Protein AF-A0A928XZZ7-F1 (afdb_monomer)

Nearest PDB structures (foldseek):
  5x3t-assembly1_G  TM=6.160E-01  e=2.052E-01  Mycobacterium tuberculosis H37Rv
  6sbx-assembly1_C  TM=6.955E-01  e=9.892E-01  Myxococcus xanthus

Secondary structure (DSSP, 8-state):
---------HHHHHHHHHHHHHHT--HHHHHHHHHHHHHHHHHHHS---PPP----------SS-TT-HHHHHHHHTT--

pLDDT: mean 86.56, std 11.39, range [46.69, 97.62]

Radius of gyration: 29.25 Å; Cα contacts (8 Å, |Δi|>4): 19; chains: 1; bounding box: 63×25×64 Å

Sequence (80 aa):
MARTTLDIDPSVMGEIRVLAARRHKAIGEIVSELLAEALAGVRAGEPACTPEFRWSSREMGALVDLEDREAVWAALDREE

Solvent-accessible surface area (backbone atoms only — not comparable to full-atom values): 5285 Å² total; per-residue (Å²): 134,88,89,79,90,76,96,67,59,72,70,60,54,50,53,47,52,54,50,17,64,76,68,75,46,55,59,70,56,53,51,51,52,55,50,53,52,53,52,49,54,51,56,70,69,42,80,72,82,61,77,77,89,70,83,85,82,72,90,80,71,74,92,55,60,79,86,40,64,66,57,44,50,57,60,64,70,62,78,117

Foldseek 3Di:
DDDDDDDDDPVVLVVLVVVCVVVVHDSVVSVVVVVVVVVVVVCVPPPHPPPPPDDDDDPPVDPFDPVPPVRVVVVVVPPD

Mean predicted aligned error: 13.27 Å

Structure (mmCIF, N/CA/C/O backbone):
data_AF-A0A928XZZ7-F1
#
_entry.id   AF-A0A928XZZ7-F1
#
loop_
_atom_site.group_PDB
_atom_site.id
_atom_site.type_symbol
_atom_site.label_atom_id
_atom_site.label_alt_id
_atom_site.label_comp_id
_atom_site.label_asym_id
_atom_site.label_entity_id
_atom_site.label_seq_id
_atom_site.pdbx_PDB_ins_code
_atom_site.Cartn_x
_atom_site.Cartn_y
_atom_site.Cartn_z
_atom_site.occupancy
_atom_site.B_iso_or_equiv
_atom_site.auth_seq_id
_atom_site.auth_comp_id
_atom_site.auth_asym_id
_atom_site.auth_atom_id
_atom_site.pdbx_PDB_model_num
ATOM 1 N N . MET A 1 1 ? 3.138 10.269 7.500 1.00 61.94 1 MET A N 1
ATOM 2 C CA . MET A 1 1 ? 1.959 9.518 7.011 1.00 61.94 1 MET A CA 1
ATOM 3 C C . MET A 1 1 ? 0.891 10.502 6.572 1.00 61.94 1 MET A C 1
ATOM 5 O O . MET A 1 1 ? 0.708 11.505 7.253 1.00 61.94 1 MET A O 1
ATOM 9 N N . ALA A 1 2 ? 0.211 10.229 5.459 1.00 81.56 2 ALA A N 1
ATOM 10 C CA . ALA A 1 2 ? -1.001 10.954 5.084 1.00 81.56 2 ALA A CA 1
ATOM 11 C C . ALA A 1 2 ? -2.175 10.482 5.961 1.00 81.56 2 ALA A C 1
ATOM 13 O O . ALA A 1 2 ? -2.239 9.305 6.319 1.00 81.56 2 ALA A O 1
ATOM 14 N N . ARG A 1 3 ? -3.078 11.393 6.338 1.00 87.44 3 ARG A N 1
ATOM 15 C CA . ARG A 1 3 ? -4.322 11.053 7.039 1.00 87.44 3 ARG A CA 1
ATOM 16 C C . ARG A 1 3 ? -5.426 10.903 6.000 1.00 87.44 3 ARG A C 1
ATOM 18 O O . ARG A 1 3 ? -5.742 11.871 5.318 1.00 87.44 3 ARG A O 1
ATOM 25 N N . THR A 1 4 ? -6.012 9.715 5.929 1.00 89.69 4 THR A N 1
ATOM 26 C CA . THR A 1 4 ? -7.074 9.389 4.973 1.00 89.69 4 THR A CA 1
ATOM 27 C C . THR A 1 4 ? -8.300 8.906 5.734 1.00 89.69 4 THR A C 1
ATOM 29 O O . THR A 1 4 ? -8.173 8.118 6.671 1.00 89.69 4 THR A O 1
ATOM 32 N N . THR A 1 5 ? -9.477 9.377 5.333 1.00 93.06 5 THR A N 1
ATOM 33 C CA . THR A 1 5 ? -10.761 8.848 5.803 1.00 93.06 5 THR A CA 1
ATOM 34 C C . THR A 1 5 ? -11.224 7.802 4.799 1.00 93.06 5 THR A C 1
ATOM 36 O O . THR A 1 5 ? -11.319 8.102 3.613 1.00 93.06 5 THR A O 1
ATOM 39 N N . LEU A 1 6 ? -11.459 6.578 5.265 1.00 90.62 6 LEU A N 1
ATOM 40 C CA . LEU A 1 6 ? -11.917 5.451 4.457 1.00 90.62 6 LEU A CA 1
ATOM 41 C C . LEU A 1 6 ? -13.135 4.844 5.144 1.00 90.62 6 LEU A C 1
ATOM 43 O O . LEU A 1 6 ? -13.114 4.654 6.363 1.00 90.62 6 LEU A O 1
ATOM 47 N N . ASP A 1 7 ? -14.161 4.514 4.372 1.00 95.00 7 ASP A N 1
ATOM 48 C CA . ASP A 1 7 ? -15.292 3.742 4.872 1.00 95.00 7 ASP A CA 1
ATOM 49 C C . ASP A 1 7 ? -14.891 2.266 4.968 1.00 95.00 7 ASP A C 1
ATOM 51 O O . ASP A 1 7 ? -14.425 1.663 4.000 1.00 95.00 7 ASP A O 1
ATOM 55 N N . ILE A 1 8 ? -15.033 1.688 6.161 1.00 92.94 8 ILE A N 1
ATOM 56 C CA . ILE A 1 8 ? -14.701 0.290 6.453 1.00 92.94 8 ILE A CA 1
ATOM 57 C C . ILE A 1 8 ? -15.956 -0.376 7.001 1.00 92.94 8 ILE A C 1
ATOM 59 O O . ILE A 1 8 ? -16.615 0.179 7.884 1.00 92.94 8 ILE A O 1
ATOM 63 N N . ASP A 1 9 ? -16.260 -1.573 6.501 1.00 97.06 9 ASP A N 1
ATOM 64 C CA . ASP A 1 9 ? -17.388 -2.356 6.990 1.00 97.06 9 ASP A CA 1
ATOM 65 C C . ASP A 1 9 ? -17.324 -2.533 8.529 1.00 97.06 9 ASP A C 1
ATOM 67 O O . ASP A 1 9 ? -16.245 -2.809 9.076 1.00 97.06 9 ASP A O 1
ATOM 71 N N . PRO A 1 10 ? -18.450 -2.383 9.259 1.00 96.00 10 PRO A N 1
ATOM 72 C CA . PRO A 1 10 ? -18.455 -2.469 10.716 1.00 96.00 10 PRO A CA 1
ATOM 73 C C . PRO A 1 10 ? -17.914 -3.790 11.277 1.00 96.00 10 PRO A C 1
ATOM 75 O O . PRO A 1 10 ? -17.307 -3.776 12.354 1.00 96.00 10 PRO A O 1
ATOM 78 N N . SER A 1 11 ? -18.105 -4.912 10.570 1.00 96.75 11 SER A N 1
ATOM 79 C CA . SER A 1 11 ? -17.594 -6.224 10.986 1.00 96.75 11 SER A CA 1
ATOM 80 C C . SER A 1 11 ? -16.067 -6.268 10.908 1.00 96.75 11 SER A C 1
ATOM 82 O O . SER A 1 11 ? -15.407 -6.572 11.904 1.00 96.75 11 SER A O 1
ATOM 84 N N . VAL A 1 12 ? -15.501 -5.801 9.792 1.00 96.50 12 VAL A N 1
ATOM 85 C CA . VAL A 1 12 ? -14.051 -5.711 9.564 1.00 96.50 12 VAL A CA 1
ATOM 86 C C . VAL A 1 12 ? -13.395 -4.764 10.570 1.00 96.50 12 VAL A C 1
ATOM 88 O O . VAL A 1 12 ? -12.364 -5.079 11.164 1.00 96.50 12 VAL A O 1
ATOM 91 N N . MET A 1 13 ? -14.018 -3.615 10.839 1.00 96.81 13 MET A N 1
ATOM 92 C CA . MET A 1 13 ? -13.542 -2.680 11.860 1.00 96.81 13 MET A CA 1
ATOM 93 C C . MET A 1 13 ? -13.545 -3.307 13.270 1.00 96.81 13 MET A C 1
ATOM 95 O O . MET A 1 13 ? -12.683 -2.998 14.099 1.00 96.81 13 MET A O 1
ATOM 99 N N . GLY A 1 14 ? -14.501 -4.196 13.560 1.00 96.69 14 GLY A N 1
ATOM 100 C CA . GLY A 1 14 ? -14.528 -4.993 14.787 1.00 96.69 14 GLY A CA 1
ATOM 101 C C . GLY A 1 14 ? -13.292 -5.881 14.929 1.00 96.69 14 GLY A C 1
ATOM 102 O O . GLY A 1 14 ? -12.611 -5.824 15.956 1.00 96.69 14 GLY A O 1
ATOM 103 N N . GLU A 1 15 ? -12.961 -6.631 13.882 1.00 97.19 15 GLU A N 1
ATOM 104 C CA . GLU A 1 15 ? -11.788 -7.510 13.856 1.00 97.19 15 GLU A CA 1
ATOM 105 C C . GLU A 1 15 ? -10.471 -6.734 13.974 1.00 97.19 15 GLU A C 1
ATOM 107 O O . GLU A 1 15 ? -9.602 -7.102 14.769 1.00 97.19 15 GLU A O 1
ATOM 112 N N . ILE A 1 16 ? -10.350 -5.604 13.267 1.00 97.06 16 ILE A N 1
ATOM 113 C CA . ILE A 1 16 ? -9.172 -4.729 13.347 1.00 97.06 16 ILE A CA 1
ATOM 114 C C . ILE A 1 16 ? -8.952 -4.242 14.783 1.00 97.06 16 ILE A C 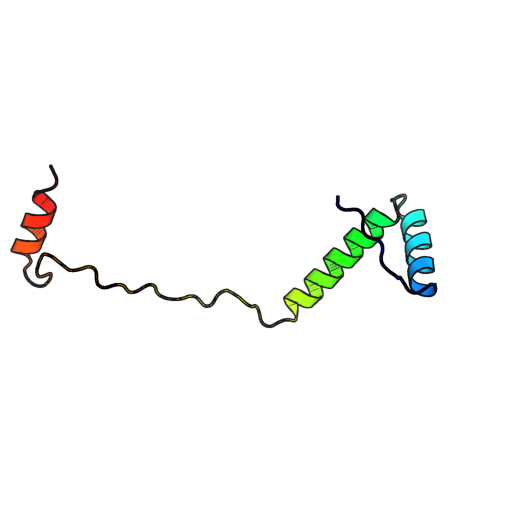1
ATOM 116 O O . ILE A 1 16 ? -7.818 -4.251 15.262 1.00 97.06 16 ILE A O 1
ATOM 120 N N . ARG A 1 17 ? -10.013 -3.849 15.504 1.00 96.50 17 ARG A N 1
ATOM 121 C CA . ARG A 1 17 ? -9.899 -3.411 16.907 1.00 96.50 17 ARG A CA 1
ATOM 122 C C . ARG A 1 17 ? -9.407 -4.524 17.824 1.00 96.50 17 ARG A C 1
ATOM 124 O O . ARG A 1 17 ? -8.535 -4.279 18.656 1.00 96.50 17 ARG A O 1
ATOM 131 N N . VAL A 1 18 ? -9.938 -5.737 17.664 1.00 97.62 18 VAL A N 1
ATOM 132 C CA . VAL A 1 18 ? -9.489 -6.905 18.437 1.00 97.62 18 VAL A CA 1
ATOM 133 C C . VAL A 1 18 ? -8.015 -7.186 18.153 1.00 97.62 18 VAL A C 1
ATOM 135 O O . VAL A 1 18 ? -7.232 -7.391 19.082 1.00 97.62 18 VAL A O 1
ATOM 138 N N . LEU A 1 19 ? -7.605 -7.146 16.885 1.00 96.81 19 LEU A N 1
ATOM 139 C CA . LEU A 1 19 ? -6.221 -7.389 16.493 1.00 96.81 19 LEU A CA 1
ATOM 140 C C . LEU A 1 19 ? -5.265 -6.302 17.006 1.00 96.81 19 LEU A C 1
ATOM 142 O O . LEU A 1 19 ? -4.190 -6.627 17.510 1.00 96.81 19 LEU A O 1
ATOM 146 N N . ALA A 1 20 ? -5.667 -5.032 16.933 1.00 96.94 20 ALA A N 1
ATOM 147 C CA . ALA A 1 20 ? -4.911 -3.897 17.459 1.00 96.94 20 ALA A CA 1
ATOM 148 C C . ALA A 1 20 ? -4.688 -4.016 18.972 1.00 96.94 20 ALA A C 1
ATOM 150 O O . ALA A 1 20 ? -3.559 -3.857 19.437 1.00 96.94 20 ALA A O 1
ATOM 151 N N . ALA A 1 21 ? -5.729 -4.391 19.724 1.00 97.25 21 ALA A N 1
ATOM 152 C CA . ALA A 1 21 ? -5.626 -4.636 21.160 1.00 97.25 21 ALA A CA 1
ATOM 153 C C . ALA A 1 21 ? -4.672 -5.799 21.477 1.00 97.25 21 ALA A C 1
ATOM 155 O O . ALA A 1 21 ? -3.818 -5.669 22.350 1.00 97.25 21 ALA A O 1
ATOM 156 N N . ARG A 1 22 ? -4.764 -6.910 20.732 1.00 97.38 22 ARG A N 1
ATOM 157 C CA . ARG A 1 22 ? -3.884 -8.080 20.913 1.00 97.38 22 ARG A CA 1
ATOM 158 C C . ARG A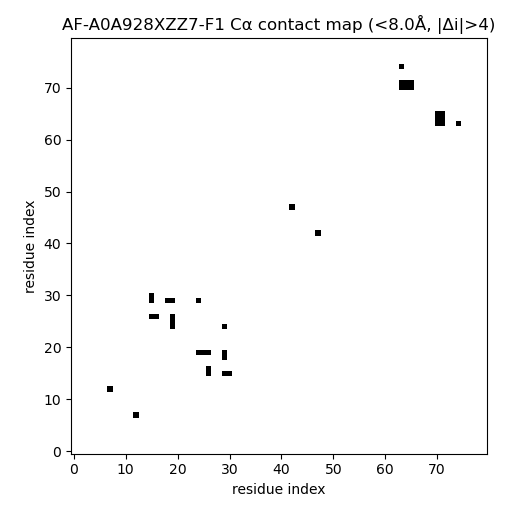 1 22 ? -2.420 -7.795 20.584 1.00 97.38 22 ARG A C 1
ATOM 160 O O . ARG A 1 22 ? -1.542 -8.390 21.197 1.00 97.38 22 ARG A O 1
ATOM 167 N N . ARG A 1 23 ? -2.154 -6.940 19.592 1.00 96.75 23 ARG A N 1
ATOM 168 C CA . ARG A 1 23 ? -0.793 -6.581 19.156 1.00 96.75 23 ARG A CA 1
ATOM 169 C C . ARG A 1 23 ? -0.240 -5.332 19.848 1.00 96.75 23 ARG A C 1
ATOM 171 O O . ARG A 1 23 ? 0.907 -4.990 19.593 1.00 96.75 23 ARG A O 1
ATOM 178 N N . HIS A 1 24 ? -1.028 -4.664 20.694 1.00 96.88 24 HIS A N 1
ATOM 179 C CA . HIS A 1 24 ? -0.683 -3.388 21.331 1.00 96.88 24 HIS A CA 1
ATOM 180 C C . HIS A 1 24 ? -0.226 -2.304 20.331 1.00 96.88 24 HIS A C 1
ATOM 182 O O . HIS A 1 24 ? 0.700 -1.547 20.610 1.00 96.88 24 HIS A O 1
ATOM 188 N N . LYS A 1 25 ? -0.874 -2.234 19.160 1.00 95.62 25 LYS A N 1
ATOM 189 C CA . LYS A 1 25 ? -0.574 -1.263 18.087 1.00 95.62 25 LYS A CA 1
ATOM 190 C C . LYS A 1 25 ? -1.749 -0.324 17.834 1.00 95.62 25 LYS A C 1
ATOM 192 O O . LYS A 1 25 ? -2.892 -0.655 18.158 1.00 95.62 25 LYS A O 1
ATOM 197 N N . ALA A 1 26 ? -1.497 0.827 17.209 1.00 95.81 26 ALA A N 1
ATOM 198 C CA . ALA A 1 26 ? -2.577 1.709 16.782 1.00 95.81 26 ALA A CA 1
ATOM 199 C C . ALA A 1 26 ? -3.381 1.091 15.622 1.00 95.81 26 ALA A C 1
ATOM 201 O O . ALA A 1 26 ? -2.843 0.384 14.771 1.00 95.81 26 ALA A O 1
ATOM 202 N N . ILE A 1 27 ? -4.679 1.411 15.542 1.00 94.50 27 ILE A N 1
ATOM 203 C CA . ILE A 1 27 ? -5.573 0.921 14.475 1.00 94.50 27 ILE A CA 1
ATOM 204 C C . ILE A 1 27 ? -5.013 1.256 13.087 1.00 94.50 27 ILE A C 1
ATOM 206 O O . ILE A 1 27 ? -4.982 0.393 12.217 1.00 94.50 27 ILE A O 1
ATOM 210 N N . GLY A 1 28 ? -4.526 2.485 12.890 1.00 93.56 28 GLY A N 1
ATOM 211 C CA . GLY A 1 28 ? -3.956 2.911 11.610 1.00 93.56 28 GLY A CA 1
ATOM 212 C C . GLY A 1 28 ? -2.716 2.114 11.195 1.00 93.56 28 GLY A C 1
ATOM 213 O O . GLY A 1 28 ? -2.537 1.860 10.008 1.00 93.56 28 GLY A O 1
ATOM 214 N N . GLU A 1 29 ? -1.897 1.669 12.152 1.00 95.00 29 GLU A N 1
ATOM 215 C CA . GLU A 1 29 ? -0.731 0.821 11.871 1.00 95.00 29 GLU A CA 1
ATOM 216 C C . GLU A 1 29 ? -1.167 -0.575 11.428 1.00 95.00 29 GLU A C 1
ATOM 218 O O . GLU A 1 29 ? -0.701 -1.061 10.403 1.00 95.00 29 GLU A O 1
ATOM 223 N N . ILE A 1 30 ? -2.125 -1.183 12.138 1.00 96.44 30 ILE A N 1
ATOM 224 C CA . ILE A 1 30 ? -2.695 -2.483 11.755 1.00 96.44 30 ILE A CA 1
ATOM 225 C C . ILE A 1 30 ? -3.327 -2.417 10.365 1.00 96.44 30 ILE A C 1
ATOM 227 O O . ILE A 1 30 ? -3.077 -3.289 9.538 1.00 96.44 30 ILE A O 1
ATOM 231 N N . VAL A 1 31 ? -4.111 -1.373 10.087 1.00 95.31 31 VAL A N 1
ATOM 232 C CA . VAL A 1 31 ? -4.725 -1.167 8.768 1.00 95.31 31 VAL A CA 1
ATOM 233 C C . VAL A 1 31 ? -3.655 -1.015 7.691 1.00 95.31 31 VAL A C 1
ATOM 235 O O . VAL A 1 31 ? -3.761 -1.644 6.643 1.00 95.31 31 VAL A O 1
ATOM 238 N N . SER A 1 32 ? -2.612 -0.221 7.944 1.00 94.62 32 SER A N 1
ATOM 239 C CA . SER A 1 32 ? -1.526 -0.022 6.982 1.00 94.62 32 SER A CA 1
ATOM 240 C C . SER A 1 32 ? -0.752 -1.313 6.703 1.00 94.62 32 SER A C 1
ATOM 242 O O . SER A 1 32 ? -0.405 -1.559 5.551 1.00 94.62 32 SER A O 1
ATOM 244 N N . GLU A 1 33 ? -0.478 -2.126 7.727 1.00 95.44 33 GLU A N 1
ATOM 245 C CA . GLU A 1 33 ? 0.206 -3.420 7.590 1.00 95.44 33 GLU A CA 1
ATOM 246 C C . GLU A 1 33 ? -0.625 -4.397 6.752 1.00 95.44 33 GLU A C 1
ATOM 248 O O . GLU A 1 33 ? -0.139 -4.915 5.746 1.00 95.44 33 GLU A O 1
ATOM 253 N N . LEU A 1 34 ? -1.894 -4.595 7.122 1.00 95.50 34 LEU A N 1
ATOM 254 C CA . LEU A 1 34 ? -2.793 -5.513 6.421 1.00 95.50 34 LEU A CA 1
ATOM 255 C C . LEU A 1 34 ? -3.035 -5.079 4.971 1.00 95.50 34 LEU A C 1
ATOM 257 O O . LEU A 1 34 ? -3.044 -5.910 4.064 1.00 95.50 34 LEU A O 1
ATOM 261 N N . LEU A 1 35 ? -3.196 -3.774 4.733 1.00 95.06 35 LEU A N 1
ATOM 262 C CA . LEU A 1 35 ? -3.386 -3.246 3.386 1.00 95.06 35 LEU A CA 1
ATOM 263 C C . LEU A 1 35 ? -2.128 -3.422 2.527 1.00 95.06 35 LEU A C 1
ATOM 265 O O . LEU A 1 35 ? -2.236 -3.759 1.350 1.00 95.06 35 LEU A O 1
ATOM 269 N N . ALA A 1 36 ? -0.936 -3.224 3.097 1.00 95.00 36 ALA A N 1
ATOM 270 C CA . ALA A 1 36 ? 0.317 -3.436 2.378 1.00 95.00 36 ALA A CA 1
ATOM 271 C C . ALA A 1 36 ? 0.487 -4.901 1.945 1.00 95.00 36 ALA A C 1
ATOM 273 O O . ALA A 1 36 ? 0.882 -5.155 0.804 1.00 95.00 36 ALA A O 1
ATOM 274 N N . GLU A 1 37 ? 0.153 -5.845 2.827 1.00 94.75 37 GLU A N 1
ATOM 275 C CA . GLU A 1 37 ? 0.175 -7.282 2.542 1.00 94.75 37 GLU A CA 1
ATOM 276 C C . GLU A 1 37 ? -0.837 -7.657 1.450 1.00 94.75 37 GLU A C 1
ATOM 278 O O . GL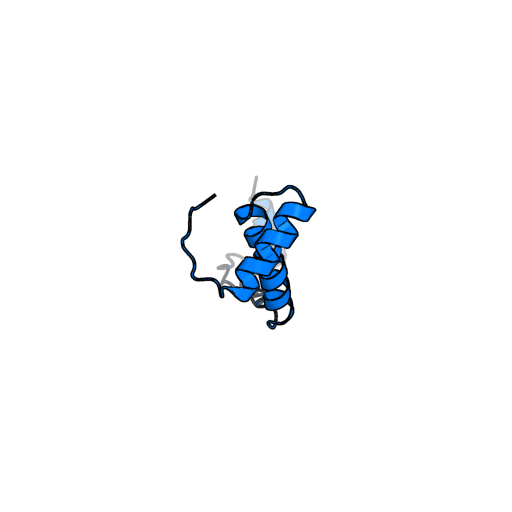U A 1 37 ? -0.471 -8.290 0.458 1.00 94.75 37 GLU A O 1
ATOM 283 N N . ALA A 1 38 ? -2.082 -7.183 1.561 1.00 93.25 38 ALA A N 1
ATOM 284 C CA . ALA A 1 38 ? -3.113 -7.423 0.554 1.00 93.25 38 ALA A CA 1
ATOM 285 C C . ALA A 1 38 ? -2.706 -6.879 -0.828 1.00 93.25 38 ALA A C 1
ATOM 287 O O . ALA A 1 38 ? -2.804 -7.587 -1.830 1.00 93.25 38 ALA A O 1
ATOM 288 N N . LEU A 1 39 ? -2.174 -5.652 -0.889 1.00 93.75 39 LEU A N 1
ATOM 289 C CA . LEU A 1 39 ? -1.682 -5.058 -2.137 1.00 93.75 39 LEU A CA 1
ATOM 290 C C . LEU A 1 39 ? -0.472 -5.807 -2.709 1.00 93.75 39 LEU A C 1
ATOM 292 O O . LEU A 1 39 ? -0.292 -5.840 -3.924 1.00 93.75 39 LEU A O 1
ATOM 296 N N . ALA A 1 40 ? 0.376 -6.407 -1.868 1.00 90.25 40 ALA A N 1
ATOM 297 C CA . ALA A 1 40 ? 1.455 -7.268 -2.344 1.00 90.25 40 ALA A CA 1
ATOM 298 C C . ALA A 1 40 ? 0.911 -8.539 -3.010 1.00 90.25 40 ALA A C 1
ATOM 300 O O . ALA A 1 40 ? 1.391 -8.897 -4.083 1.00 90.25 40 ALA A O 1
ATOM 301 N N . GLY A 1 41 ? -0.120 -9.159 -2.430 1.00 89.25 41 GLY A N 1
ATOM 302 C CA . GLY A 1 41 ? -0.813 -10.299 -3.034 1.00 89.25 41 GLY A CA 1
ATOM 303 C C . GLY A 1 41 ? -1.454 -9.959 -4.381 1.00 89.25 41 GLY A C 1
ATOM 304 O O . GLY A 1 41 ? -1.280 -10.705 -5.341 1.00 89.25 41 GLY A O 1
ATOM 305 N N . VAL A 1 42 ? -2.116 -8.799 -4.482 1.00 86.75 42 VAL A N 1
ATOM 306 C CA . VAL A 1 42 ? -2.691 -8.311 -5.750 1.00 86.75 42 VAL A CA 1
ATOM 307 C C . VAL A 1 42 ? -1.602 -8.151 -6.814 1.00 86.75 42 VAL A C 1
ATOM 309 O O . VAL A 1 42 ? -1.714 -8.739 -7.885 1.00 86.75 42 VAL A O 1
ATOM 312 N N . ARG A 1 43 ? -0.499 -7.461 -6.492 1.00 83.88 43 ARG A N 1
ATOM 313 C CA . ARG A 1 43 ? 0.629 -7.269 -7.425 1.00 83.88 43 ARG A CA 1
ATOM 314 C C . ARG A 1 43 ? 1.294 -8.573 -7.862 1.00 83.88 43 ARG A C 1
ATOM 316 O O . ARG A 1 43 ? 1.835 -8.631 -8.958 1.00 83.88 43 ARG A O 1
ATOM 323 N N . ALA A 1 44 ? 1.314 -9.589 -7.000 1.00 79.50 44 ALA A N 1
ATOM 324 C CA . ALA A 1 44 ? 1.890 -10.892 -7.326 1.00 79.50 44 ALA A CA 1
ATOM 325 C C . ALA A 1 44 ? 0.987 -11.725 -8.254 1.00 79.50 44 ALA A C 1
ATOM 327 O O . ALA A 1 44 ? 1.492 -12.562 -8.997 1.00 79.50 44 ALA A O 1
ATOM 328 N N . GLY A 1 45 ? -0.334 -11.521 -8.186 1.00 73.38 45 GLY A N 1
ATOM 329 C CA . GLY A 1 45 ? -1.315 -12.185 -9.049 1.00 73.38 45 GLY A CA 1
ATOM 330 C C . GLY A 1 45 ? -1.556 -11.472 -10.381 1.00 73.38 45 GLY A C 1
ATOM 331 O O . GLY A 1 45 ? -1.991 -12.103 -11.343 1.00 73.38 45 GLY A O 1
ATOM 332 N N . GLU A 1 46 ? -1.269 -10.175 -10.459 1.00 71.38 46 GLU A N 1
ATOM 333 C CA . GLU A 1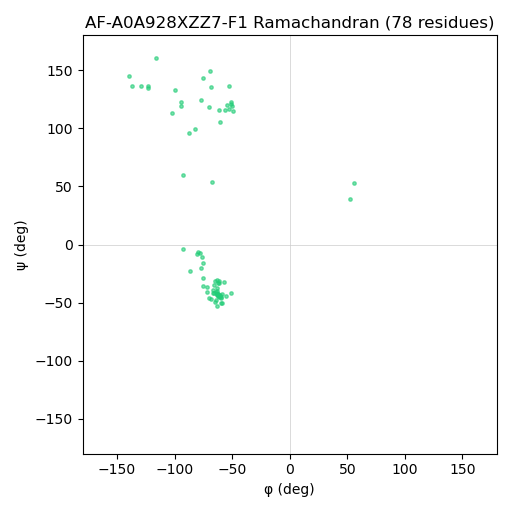 46 ? -1.233 -9.455 -11.727 1.00 71.38 46 GLU A CA 1
ATOM 334 C C . GLU A 1 46 ? -0.045 -9.956 -12.562 1.00 71.38 46 GLU A C 1
ATOM 336 O O . GLU A 1 46 ? 1.056 -10.114 -12.022 1.00 71.38 46 GLU A O 1
ATOM 341 N N . PRO A 1 47 ? -0.222 -10.219 -13.876 1.00 60.66 47 PRO A N 1
ATOM 342 C CA . PRO A 1 47 ? 0.920 -10.454 -14.744 1.00 60.66 47 PRO A CA 1
ATOM 343 C C . PRO A 1 47 ? 1.831 -9.252 -14.568 1.00 60.66 47 PRO A C 1
ATOM 345 O O . PRO A 1 47 ? 1.386 -8.117 -14.750 1.00 60.66 47 PRO A O 1
ATOM 348 N N . ALA A 1 48 ? 3.065 -9.498 -14.126 1.00 61.69 48 ALA A N 1
ATOM 349 C CA . ALA A 1 48 ? 3.988 -8.425 -13.834 1.00 61.69 48 ALA A CA 1
ATOM 350 C C . ALA A 1 48 ? 3.995 -7.479 -15.040 1.00 61.69 48 ALA A C 1
ATOM 352 O O . ALA A 1 48 ? 4.452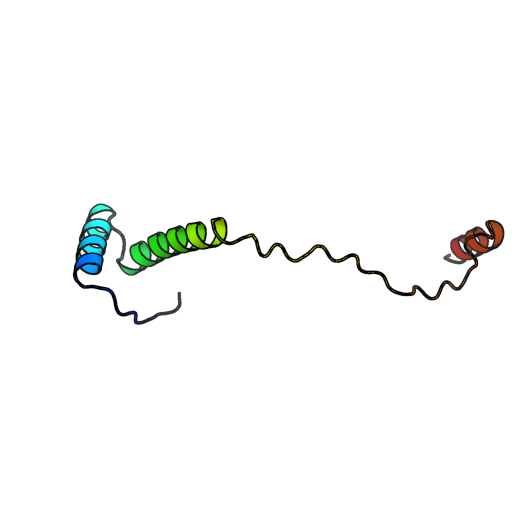 -7.846 -16.124 1.00 61.69 48 ALA A O 1
ATOM 353 N N . CYS A 1 49 ? 3.537 -6.241 -14.841 1.00 58.19 49 CYS A N 1
ATOM 354 C CA . CYS A 1 49 ? 3.963 -5.109 -15.654 1.00 58.19 49 CYS A CA 1
ATOM 355 C C . CYS A 1 49 ? 5.449 -4.867 -15.347 1.00 58.19 49 CYS A C 1
ATOM 357 O O . CYS A 1 49 ? 5.857 -3.780 -14.946 1.00 58.19 49 CYS A O 1
ATOM 359 N N . THR A 1 50 ? 6.280 -5.905 -15.478 1.00 63.41 50 THR A N 1
ATOM 360 C CA . THR A 1 50 ? 7.693 -5.740 -15.753 1.00 63.41 50 THR A CA 1
ATOM 361 C C . THR A 1 50 ? 7.731 -4.799 -16.942 1.00 63.41 50 THR A C 1
ATOM 363 O O . THR A 1 50 ? 7.108 -5.123 -17.958 1.00 63.41 50 THR A O 1
ATOM 366 N N . PRO A 1 51 ? 8.354 -3.615 -16.814 1.00 67.56 51 PRO A N 1
ATOM 367 C CA . PRO A 1 51 ? 8.502 -2.744 -17.961 1.00 67.56 51 PRO A CA 1
ATOM 368 C C . PRO A 1 51 ? 9.101 -3.600 -19.067 1.00 67.56 51 PRO A C 1
ATOM 370 O O . PRO A 1 51 ? 10.125 -4.251 -18.845 1.00 67.56 51 PRO A O 1
ATOM 373 N N . GLU A 1 52 ? 8.406 -3.6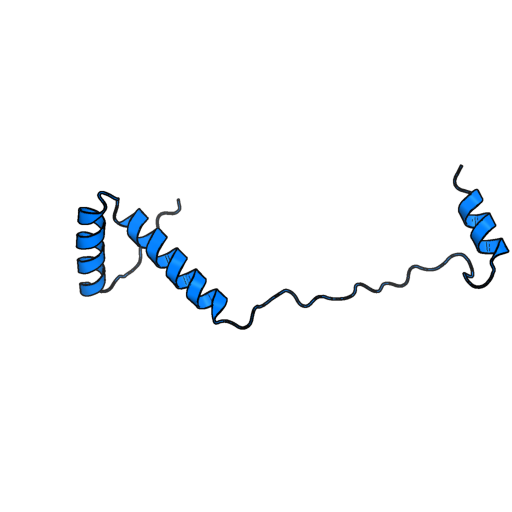80 -20.204 1.00 71.69 52 GLU A N 1
ATOM 374 C CA . GLU A 1 52 ? 8.901 -4.447 -21.337 1.00 71.69 52 GLU A CA 1
ATOM 375 C C . GLU A 1 52 ? 10.330 -3.993 -21.588 1.00 71.69 52 GLU A C 1
ATOM 377 O O . GLU A 1 52 ? 10.594 -2.800 -21.785 1.00 71.69 52 GLU A O 1
ATOM 382 N N . PHE A 1 53 ? 11.260 -4.939 -21.506 1.00 77.75 53 PHE A N 1
ATOM 383 C CA . PHE A 1 53 ? 12.636 -4.667 -21.844 1.00 77.75 53 PHE A CA 1
ATOM 384 C C . PHE A 1 53 ? 12.666 -4.239 -23.312 1.00 77.75 53 PHE A C 1
ATOM 386 O O . PHE A 1 53 ? 12.464 -5.043 -24.223 1.00 77.75 53 PHE A O 1
ATOM 393 N N . ARG A 1 54 ? 12.850 -2.937 -23.530 1.00 79.88 54 ARG A N 1
ATOM 394 C CA . ARG A 1 54 ? 12.907 -2.334 -24.856 1.00 79.88 54 ARG A CA 1
ATOM 395 C C . ARG A 1 54 ? 14.356 -2.070 -25.207 1.00 79.88 54 ARG A C 1
ATOM 397 O O . ARG A 1 54 ? 14.992 -1.201 -24.614 1.00 79.88 54 ARG A O 1
ATOM 404 N N . TRP A 1 55 ? 14.850 -2.796 -26.204 1.00 86.50 55 TRP A N 1
ATOM 405 C CA . TRP A 1 55 ? 16.115 -2.482 -26.854 1.00 86.50 55 TRP A CA 1
ATOM 406 C C . TRP A 1 55 ? 16.067 -1.048 -27.388 1.00 86.50 55 TRP A C 1
ATOM 408 O O . TRP A 1 55 ? 15.267 -0.727 -28.267 1.00 86.50 55 TRP A O 1
ATOM 418 N N . SER A 1 56 ? 16.914 -0.169 -26.853 1.00 82.75 56 SER A N 1
ATOM 419 C CA . SER A 1 56 ? 17.084 1.175 -27.395 1.00 82.75 56 SER A CA 1
ATOM 420 C C . SER A 1 56 ? 18.053 1.115 -28.573 1.00 82.75 56 SER A C 1
ATOM 422 O O . SER A 1 56 ? 19.265 1.080 -28.374 1.00 82.75 56 SER A O 1
ATOM 424 N N . SER A 1 57 ? 17.520 1.105 -29.792 1.00 86.19 57 SER A N 1
ATOM 425 C CA . SER A 1 57 ? 18.300 1.349 -31.006 1.00 86.19 57 SER A CA 1
ATOM 426 C C . SER A 1 57 ? 18.105 2.797 -31.442 1.00 86.19 57 SER A C 1
ATOM 428 O O . SER A 1 57 ? 16.981 3.307 -31.453 1.00 86.19 57 SER A O 1
ATOM 430 N N . ARG A 1 58 ? 19.203 3.477 -31.760 1.00 83.88 58 ARG A N 1
ATOM 431 C CA . ARG A 1 58 ? 19.212 4.809 -32.366 1.00 83.88 58 ARG A CA 1
ATOM 432 C C . ARG A 1 58 ? 20.304 4.831 -33.420 1.00 83.88 58 ARG A C 1
ATOM 434 O O . ARG A 1 58 ? 21.351 4.217 -33.225 1.00 83.88 58 ARG A O 1
ATOM 441 N N . GLU A 1 59 ? 20.068 5.549 -34.510 1.00 83.19 59 GLU A N 1
ATOM 442 C CA . GLU A 1 59 ? 21.114 5.803 -35.495 1.00 83.19 59 GLU A CA 1
ATOM 443 C C . GLU A 1 59 ? 22.244 6.586 -34.818 1.00 83.19 59 GLU A C 1
ATOM 445 O O . GLU A 1 59 ? 22.046 7.705 -34.349 1.00 83.19 59 GLU A O 1
ATOM 450 N N . MET A 1 60 ? 23.426 5.971 -34.727 1.00 79.12 60 MET A N 1
ATOM 451 C CA . MET A 1 60 ? 24.604 6.593 -34.112 1.00 79.12 60 MET A CA 1
ATOM 452 C C . MET A 1 60 ? 25.281 7.615 -35.033 1.00 79.12 60 MET A C 1
ATOM 454 O O .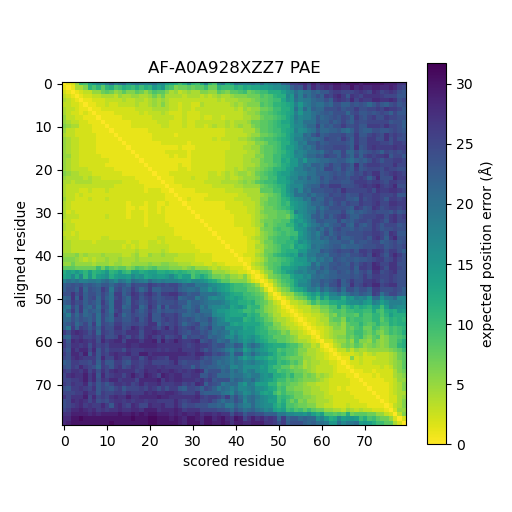 MET A 1 60 ? 26.199 8.295 -34.591 1.00 79.12 60 MET A O 1
ATOM 458 N N . GLY A 1 61 ? 24.848 7.716 -36.299 1.00 82.00 61 GLY A N 1
ATOM 459 C CA . GLY A 1 61 ? 25.468 8.589 -37.296 1.00 82.00 61 GLY A CA 1
ATOM 460 C C . GLY A 1 61 ? 26.959 8.296 -37.443 1.00 82.00 61 GLY A C 1
ATOM 461 O O . GLY A 1 61 ? 27.771 9.200 -37.267 1.00 82.00 61 GLY A O 1
ATOM 462 N N . ALA A 1 62 ? 27.313 7.025 -37.678 1.00 79.44 62 ALA A N 1
ATOM 463 C CA . ALA A 1 62 ? 28.702 6.579 -37.711 1.00 79.44 62 ALA A CA 1
ATOM 464 C C . ALA A 1 62 ? 29.526 7.450 -38.675 1.00 79.44 62 ALA A C 1
ATOM 466 O O . ALA A 1 62 ? 29.267 7.489 -39.875 1.00 79.44 62 ALA A O 1
ATOM 467 N N . LEU A 1 63 ? 30.508 8.166 -38.123 1.00 81.38 63 LEU A N 1
ATOM 468 C CA . LEU A 1 63 ? 31.408 9.052 -38.872 1.00 81.38 63 LEU A CA 1
ATOM 469 C C . LEU A 1 63 ? 32.527 8.283 -39.588 1.00 81.38 63 LEU A C 1
ATOM 471 O O . LEU A 1 63 ? 33.321 8.874 -40.316 1.00 81.38 63 LEU A O 1
ATOM 475 N N . VAL A 1 64 ? 32.607 6.980 -39.333 1.00 85.69 64 VAL A N 1
ATOM 476 C CA . VAL A 1 64 ? 33.661 6.078 -39.779 1.00 85.69 64 VAL A CA 1
ATOM 477 C C . VAL A 1 64 ? 33.000 4.793 -40.253 1.00 85.69 64 VAL A C 1
ATOM 479 O O . VAL A 1 64 ? 32.085 4.289 -39.595 1.00 85.69 64 VAL A O 1
ATOM 482 N N . ASP A 1 65 ? 33.464 4.280 -41.387 1.00 84.94 65 ASP A N 1
ATOM 483 C CA . ASP A 1 65 ? 33.089 2.950 -41.847 1.00 84.94 65 ASP A CA 1
ATOM 484 C C . ASP A 1 65 ? 33.736 1.901 -40.938 1.00 84.94 65 ASP A C 1
ATOM 486 O O . ASP A 1 65 ? 34.958 1.832 -40.818 1.00 84.94 65 ASP A O 1
ATOM 490 N N . LEU A 1 66 ? 32.909 1.100 -40.271 1.00 86.56 66 LEU A N 1
ATOM 491 C CA . LEU A 1 66 ? 33.374 0.092 -39.323 1.00 86.56 66 LEU A CA 1
ATOM 492 C C . LEU A 1 66 ? 33.977 -1.139 -40.014 1.00 86.56 66 LEU A C 1
ATOM 494 O O . LEU A 1 66 ? 34.661 -1.921 -39.353 1.00 86.56 66 LEU A O 1
ATOM 498 N N . GLU A 1 67 ? 33.740 -1.324 -41.317 1.00 89.56 67 GLU A N 1
ATOM 499 C CA . GLU A 1 67 ? 34.400 -2.375 -42.102 1.00 89.56 67 GLU A CA 1
ATOM 500 C C . GLU A 1 67 ? 35.844 -1.990 -42.468 1.00 89.56 67 GLU A C 1
ATOM 502 O O . GLU A 1 67 ? 36.685 -2.865 -42.702 1.00 89.56 67 GLU A O 1
ATOM 507 N N . ASP A 1 68 ? 36.169 -0.693 -42.433 1.00 89.56 68 ASP A N 1
ATOM 508 C CA . ASP A 1 68 ? 37.526 -0.194 -42.615 1.00 89.56 68 ASP A CA 1
ATOM 509 C C . ASP A 1 68 ? 38.277 -0.166 -41.280 1.00 89.56 68 ASP A C 1
ATOM 511 O O . ASP A 1 68 ? 38.239 0.782 -40.492 1.00 89.56 68 ASP A O 1
ATOM 515 N N . ARG A 1 69 ? 39.030 -1.242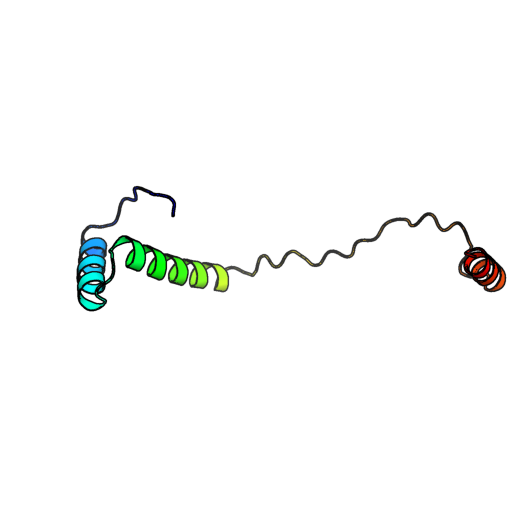 -41.054 1.00 88.62 69 ARG A N 1
ATOM 516 C CA . ARG A 1 69 ? 39.892 -1.397 -39.883 1.00 88.62 69 ARG A CA 1
ATOM 517 C C . ARG A 1 69 ? 40.818 -0.194 -39.677 1.00 88.62 69 ARG A C 1
ATOM 519 O O . ARG A 1 69 ? 41.033 0.198 -38.536 1.00 88.62 69 ARG A O 1
ATOM 526 N N . GLU A 1 70 ? 41.412 0.348 -40.737 1.00 90.00 70 GLU A N 1
ATOM 527 C CA . GLU A 1 70 ? 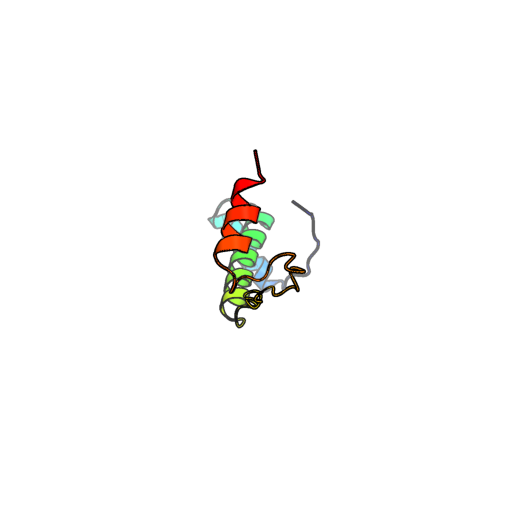42.379 1.443 -40.616 1.00 90.00 70 GLU A CA 1
ATOM 528 C C . GLU A 1 70 ? 41.679 2.748 -40.223 1.00 90.00 70 GLU A C 1
ATOM 530 O O . GLU A 1 70 ? 42.148 3.446 -39.322 1.00 90.00 70 GLU A O 1
ATOM 535 N N . ALA A 1 71 ? 40.511 3.023 -40.809 1.00 87.19 71 ALA A N 1
ATOM 536 C CA . ALA A 1 71 ? 39.696 4.180 -40.450 1.00 87.19 71 ALA A CA 1
ATOM 537 C C . ALA A 1 71 ? 39.206 4.124 -38.991 1.00 87.19 71 ALA A C 1
ATOM 539 O O . ALA A 1 71 ? 39.204 5.150 -38.305 1.00 87.19 71 ALA A O 1
ATOM 540 N N . VAL A 1 72 ? 38.851 2.933 -38.491 1.00 88.38 72 VAL A N 1
ATOM 541 C CA . VAL A 1 72 ? 38.474 2.723 -37.083 1.00 88.38 72 VAL A CA 1
ATOM 542 C C . VAL A 1 72 ? 39.649 2.994 -36.144 1.00 88.38 72 VAL A C 1
ATOM 544 O O . VAL A 1 72 ? 39.491 3.754 -35.190 1.00 88.38 72 VAL A O 1
ATOM 547 N N . TRP A 1 73 ? 40.832 2.429 -36.412 1.00 90.06 73 TRP A N 1
ATOM 548 C CA . TRP A 1 73 ? 42.007 2.663 -35.560 1.00 90.06 73 TRP A CA 1
ATOM 549 C C . TRP A 1 73 ? 42.431 4.130 -35.558 1.00 90.06 73 TRP A C 1
ATOM 551 O O . TRP A 1 73 ? 42.654 4.694 -34.494 1.00 90.06 73 TRP A O 1
ATOM 561 N N . ALA A 1 74 ? 42.426 4.788 -36.719 1.00 88.19 74 ALA A N 1
ATOM 562 C CA . ALA A 1 74 ? 42.749 6.208 -36.814 1.00 88.19 74 ALA A CA 1
ATOM 563 C C . ALA A 1 74 ? 41.755 7.111 -36.058 1.00 88.19 74 ALA A C 1
ATOM 565 O O . ALA A 1 74 ? 42.129 8.186 -35.590 1.00 88.19 74 ALA A O 1
ATOM 566 N N . ALA A 1 75 ? 40.484 6.711 -35.958 1.00 86.69 75 ALA A N 1
ATOM 567 C CA . ALA A 1 75 ? 39.487 7.438 -35.180 1.00 86.69 75 ALA A CA 1
ATOM 568 C C . ALA A 1 75 ? 39.655 7.233 -33.668 1.00 86.69 75 ALA A C 1
ATOM 570 O O . ALA A 1 75 ? 39.444 8.181 -32.917 1.00 86.69 75 ALA A O 1
ATOM 571 N N . LEU A 1 76 ? 40.065 6.036 -33.236 1.00 85.69 76 LEU A N 1
ATOM 572 C CA . LEU A 1 76 ? 40.362 5.734 -31.831 1.00 85.69 76 LEU A CA 1
ATOM 573 C C . LEU A 1 76 ? 41.661 6.404 -31.355 1.00 85.69 76 LEU A C 1
ATOM 575 O O . LEU A 1 76 ? 41.712 6.889 -30.231 1.00 85.69 76 LEU A O 1
ATOM 579 N N . ASP A 1 77 ? 42.673 6.499 -32.219 1.00 85.38 77 ASP A N 1
ATOM 580 C CA . ASP A 1 77 ? 43.962 7.137 -31.908 1.00 85.38 77 ASP A CA 1
ATOM 581 C C . ASP A 1 77 ? 43.896 8.681 -31.902 1.00 85.38 77 ASP A C 1
ATOM 583 O O . ASP A 1 77 ? 44.848 9.340 -31.491 1.00 85.38 77 ASP A O 1
ATOM 587 N N . ARG A 1 78 ? 42.792 9.288 -32.369 1.00 66.81 78 ARG A N 1
ATOM 588 C CA . ARG A 1 78 ? 42.591 10.753 -32.368 1.00 66.81 78 ARG A CA 1
ATOM 589 C C . ARG A 1 78 ? 42.145 11.329 -31.022 1.00 66.81 78 ARG A C 1
ATOM 591 O O . ARG A 1 78 ? 42.079 12.551 -30.913 1.00 66.81 78 ARG A O 1
ATOM 598 N N . GLU A 1 79 ? 41.824 10.496 -30.035 1.00 58.97 79 GLU A N 1
ATOM 599 C CA . GLU A 1 79 ? 41.448 10.941 -28.686 1.00 58.97 79 GLU A CA 1
ATOM 600 C C . GLU A 1 79 ? 42.658 10.996 -27.728 1.00 58.97 79 GLU A C 1
ATOM 602 O O . GLU A 1 79 ? 42.655 10.349 -26.679 1.00 58.97 79 GLU A O 1
ATOM 607 N N . GLU A 1 80 ? 43.668 11.808 -28.076 1.00 46.69 80 GLU A N 1
ATOM 608 C CA . GLU A 1 80 ? 44.661 12.368 -27.132 1.00 46.69 80 GLU A CA 1
ATOM 609 C C . GLU A 1 80 ? 44.548 13.902 -27.069 1.00 46.69 80 GLU A C 1
ATOM 611 O O . GLU A 1 80 ? 44.473 14.543 -28.147 1.00 46.69 80 GLU A O 1
#